Protein AF-A0A1D6HAL1-F1 (afdb_monomer)

Radius of gyration: 20.07 Å; Cα contacts (8 Å, |Δi|>4): 123; chains: 1; bounding box: 36×38×56 Å

Structure (mmCIF, N/CA/C/O backbone):
data_AF-A0A1D6HAL1-F1
#
_entry.id   AF-A0A1D6HAL1-F1
#
loop_
_atom_site.group_PDB
_atom_site.id
_atom_site.type_symbol
_atom_site.label_atom_id
_atom_site.label_alt_id
_atom_site.label_comp_id
_atom_site.label_asym_id
_atom_site.label_entity_id
_atom_site.label_seq_id
_atom_site.pdbx_PDB_ins_code
_atom_site.Cartn_x
_atom_site.Cartn_y
_atom_site.Cartn_z
_atom_site.occupancy
_atom_site.B_iso_or_equiv
_atom_site.auth_seq_id
_atom_site.auth_comp_id
_atom_site.auth_asym_id
_atom_site.auth_atom_id
_atom_site.pdbx_PDB_model_num
ATOM 1 N N . MET A 1 1 ? -7.219 2.637 -7.431 1.00 63.59 1 MET A N 1
ATOM 2 C CA . MET A 1 1 ? -7.342 1.335 -6.724 1.00 63.59 1 MET A CA 1
ATOM 3 C C . MET A 1 1 ? -8.391 1.427 -5.616 1.00 63.59 1 MET A C 1
ATOM 5 O O . MET A 1 1 ? -8.425 2.454 -4.946 1.00 63.59 1 MET A O 1
ATOM 9 N N . SER A 1 2 ? -9.238 0.404 -5.423 1.00 76.25 2 SER A N 1
ATOM 10 C CA . SER A 1 2 ? -10.394 0.430 -4.496 1.00 76.25 2 SER A CA 1
ATOM 11 C C . SER A 1 2 ? -10.046 0.349 -3.003 1.00 76.25 2 SER A C 1
ATOM 13 O O . SER A 1 2 ? -10.907 0.640 -2.183 1.00 76.25 2 SER A O 1
ATOM 15 N N . GLY A 1 3 ? -8.808 -0.012 -2.639 1.00 80.81 3 GLY A N 1
ATOM 16 C CA . GLY A 1 3 ? -8.391 -0.134 -1.234 1.00 80.81 3 GLY A CA 1
ATOM 17 C C . GLY A 1 3 ? -8.957 -1.363 -0.508 1.00 80.81 3 GLY A C 1
ATOM 18 O O . GLY A 1 3 ? -8.940 -1.406 0.715 1.00 80.81 3 GLY A O 1
ATOM 19 N N . ASP A 1 4 ? -9.462 -2.369 -1.229 1.00 91.19 4 ASP A N 1
ATOM 20 C CA . ASP A 1 4 ? -10.003 -3.593 -0.624 1.00 91.19 4 ASP A CA 1
ATOM 21 C C . ASP A 1 4 ? -8.878 -4.540 -0.159 1.00 91.19 4 ASP A C 1
ATOM 23 O O . ASP A 1 4 ? -8.405 -5.427 -0.883 1.00 91.19 4 ASP A O 1
ATOM 27 N N . ILE A 1 5 ? -8.418 -4.322 1.073 1.00 93.62 5 ILE A N 1
ATOM 28 C CA . ILE A 1 5 ? -7.341 -5.114 1.676 1.00 93.62 5 ILE A CA 1
ATOM 29 C C . ILE A 1 5 ? -7.824 -6.503 2.116 1.00 93.62 5 ILE A C 1
ATOM 31 O O . ILE A 1 5 ? -7.046 -7.456 2.089 1.00 93.62 5 ILE A O 1
ATOM 35 N N . ASP A 1 6 ? -9.102 -6.664 2.464 1.00 92.31 6 ASP A N 1
ATOM 36 C CA . ASP A 1 6 ? -9.626 -7.945 2.952 1.00 92.31 6 ASP A CA 1
ATOM 37 C C . ASP A 1 6 ? -9.640 -8.987 1.823 1.00 92.31 6 ASP A C 1
ATOM 39 O O . ASP A 1 6 ? -9.155 -10.114 1.994 1.00 92.31 6 ASP A O 1
ATOM 43 N N . SER A 1 7 ? -10.096 -8.585 0.631 1.00 93.69 7 SER A N 1
ATOM 44 C CA . SER A 1 7 ? -9.987 -9.404 -0.580 1.00 93.69 7 SER A CA 1
ATOM 45 C C . SER A 1 7 ? -8.532 -9.701 -0.943 1.00 93.69 7 SER A C 1
ATOM 47 O O . SER A 1 7 ? -8.224 -10.806 -1.396 1.00 93.69 7 SER A O 1
ATOM 49 N N . THR A 1 8 ? -7.624 -8.7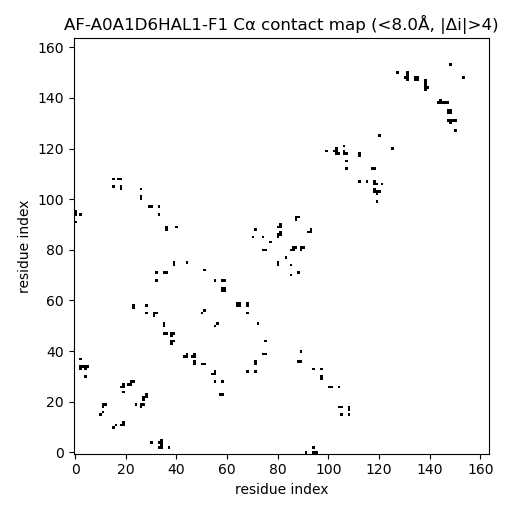48 -0.715 1.00 93.94 8 THR A N 1
ATOM 50 C CA . THR A 1 8 ? -6.187 -8.932 -0.964 1.00 93.94 8 THR A CA 1
ATOM 51 C C . THR A 1 8 ? -5.604 -10.013 -0.051 1.00 93.94 8 THR A C 1
ATOM 53 O O . THR A 1 8 ? -5.000 -10.964 -0.546 1.00 93.94 8 THR A O 1
ATOM 56 N N . PHE A 1 9 ? -5.865 -9.962 1.261 1.00 94.06 9 PHE A N 1
ATOM 57 C CA . PHE A 1 9 ? -5.450 -11.013 2.199 1.00 94.06 9 PHE A CA 1
ATOM 58 C C . PHE A 1 9 ? -6.044 -12.380 1.867 1.00 94.06 9 PHE A C 1
ATOM 60 O O . PHE A 1 9 ? -5.379 -13.399 2.052 1.00 94.06 9 PHE A O 1
ATOM 67 N N . LYS A 1 10 ? -7.303 -12.430 1.417 1.00 95.56 10 LYS A N 1
ATOM 68 C CA . LYS A 1 10 ? -7.937 -13.682 0.990 1.00 95.56 10 LYS A CA 1
ATOM 69 C C . LYS A 1 10 ? -7.193 -14.290 -0.202 1.00 95.56 10 LYS A C 1
ATOM 71 O O . LYS A 1 10 ? -6.779 -15.443 -0.134 1.00 95.56 10 LYS A O 1
ATOM 76 N N . ARG A 1 11 ? -6.947 -13.495 -1.247 1.00 95.69 11 ARG A N 1
ATOM 77 C CA . ARG A 1 11 ? -6.226 -13.943 -2.449 1.00 95.69 11 ARG A CA 1
ATOM 78 C C . ARG A 1 11 ? -4.781 -14.338 -2.148 1.00 95.69 11 ARG A C 1
ATOM 80 O O . ARG A 1 11 ? -4.321 -15.352 -2.654 1.00 95.69 11 ARG A O 1
ATOM 87 N N . LEU A 1 12 ? -4.070 -13.595 -1.300 1.00 96.50 12 LEU A N 1
ATOM 88 C CA . LEU A 1 12 ? -2.705 -13.963 -0.910 1.00 96.50 12 LEU A CA 1
ATOM 89 C C . LEU A 1 12 ? -2.670 -15.295 -0.154 1.00 96.50 12 LEU A C 1
ATOM 91 O O . LEU A 1 12 ? -1.827 -16.127 -0.460 1.00 96.50 12 LEU A O 1
ATOM 95 N N . ARG A 1 13 ? -3.616 -15.552 0.759 1.00 95.12 13 ARG A N 1
ATOM 96 C CA . ARG A 1 13 ? -3.712 -16.854 1.450 1.00 95.12 13 ARG A CA 1
ATOM 97 C C . ARG A 1 13 ? -3.978 -18.011 0.495 1.00 95.12 13 ARG A C 1
ATOM 99 O O . ARG A 1 13 ? -3.427 -19.087 0.684 1.00 95.12 13 ARG A O 1
ATOM 106 N N . GLU A 1 14 ? -4.832 -17.785 -0.495 1.00 96.62 14 GLU A N 1
ATOM 107 C CA . GLU A 1 14 ? -5.234 -18.805 -1.463 1.00 96.62 14 GLU A CA 1
ATOM 108 C C . GLU A 1 14 ? -4.127 -19.122 -2.484 1.00 96.62 14 GLU A C 1
ATOM 110 O O . GLU A 1 14 ? -3.906 -20.289 -2.792 1.00 96.62 14 GLU A O 1
ATOM 115 N N . TRP A 1 15 ? -3.428 -18.107 -3.003 1.00 95.31 15 TRP A N 1
ATOM 116 C CA . TRP A 1 15 ? -2.541 -18.261 -4.168 1.00 95.31 15 TRP A CA 1
ATOM 117 C C . TRP A 1 15 ? -1.051 -18.149 -3.826 1.00 95.31 15 TRP A C 1
ATOM 119 O O . TRP A 1 15 ? -0.227 -18.778 -4.484 1.00 95.31 15 TRP A O 1
ATOM 129 N N . TYR A 1 16 ? -0.696 -17.365 -2.804 1.00 95.44 16 TYR A N 1
ATOM 130 C CA . TYR A 1 16 ? 0.693 -17.064 -2.435 1.00 95.44 16 TYR A CA 1
ATOM 131 C C . TYR A 1 16 ? 0.896 -17.069 -0.908 1.00 95.44 16 TYR A C 1
ATOM 133 O O . TYR A 1 16 ? 1.375 -16.077 -0.346 1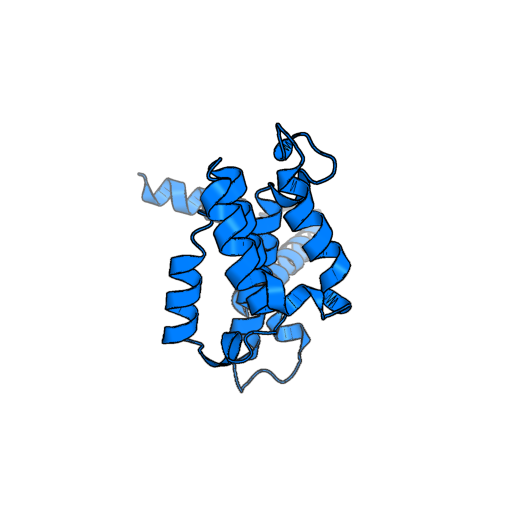.00 95.44 16 TYR A O 1
ATOM 141 N N . PRO A 1 17 ? 0.540 -18.159 -0.197 1.00 95.19 17 PRO A N 1
ATOM 142 C CA . PRO A 1 17 ? 0.577 -18.199 1.267 1.00 95.19 17 PRO A CA 1
ATOM 143 C C . PRO A 1 17 ? 1.964 -17.888 1.849 1.00 95.19 17 PRO A C 1
ATOM 145 O O . PRO A 1 17 ? 2.069 -17.350 2.947 1.00 95.19 17 PRO A O 1
ATOM 148 N N . GLN A 1 18 ? 3.038 -18.165 1.108 1.00 93.62 18 GLN A N 1
ATOM 149 C CA . GLN A 1 18 ? 4.415 -17.846 1.480 1.00 93.62 18 GLN A CA 1
ATOM 150 C C . GLN A 1 18 ? 4.680 -16.343 1.666 1.00 93.62 18 GLN A C 1
ATOM 152 O O . GLN A 1 18 ? 5.529 -15.994 2.479 1.00 93.62 18 GLN A O 1
ATOM 157 N N . VAL A 1 19 ? 3.944 -15.463 0.974 1.00 94.06 19 VAL A N 1
ATOM 158 C CA . VAL A 1 19 ? 4.114 -13.996 1.053 1.00 94.06 19 VAL A CA 1
ATOM 159 C C . VAL A 1 19 ? 3.696 -13.447 2.416 1.00 94.06 19 VAL A C 1
ATOM 161 O O . VAL A 1 19 ? 4.247 -12.459 2.888 1.00 94.06 19 VAL A O 1
ATOM 164 N N . ILE A 1 20 ? 2.731 -14.102 3.057 1.00 94.69 20 ILE A N 1
ATOM 165 C CA . ILE A 1 20 ? 2.125 -13.675 4.325 1.00 94.69 20 ILE A CA 1
ATOM 166 C C . ILE A 1 20 ? 2.322 -14.709 5.437 1.00 94.69 20 ILE A C 1
ATOM 168 O O . ILE A 1 20 ? 1.683 -14.632 6.479 1.00 94.69 20 ILE A O 1
ATOM 172 N N . LYS A 1 21 ? 3.197 -15.697 5.215 1.00 93.00 21 LYS A N 1
ATOM 173 C CA . LYS A 1 21 ? 3.495 -16.749 6.194 1.00 93.00 21 LYS A CA 1
ATOM 174 C C . LYS A 1 21 ? 4.076 -16.164 7.480 1.00 93.00 21 LYS A C 1
ATOM 176 O O . LYS A 1 21 ? 3.781 -16.652 8.566 1.00 93.00 21 LYS A O 1
ATOM 181 N N . ASP A 1 22 ? 4.927 -15.153 7.335 1.00 92.69 22 ASP A N 1
ATOM 182 C CA . ASP A 1 22 ? 5.426 -14.369 8.453 1.00 92.69 22 ASP A CA 1
ATOM 183 C C . ASP A 1 22 ? 4.486 -13.184 8.710 1.00 92.69 22 ASP A C 1
ATOM 185 O O . ASP A 1 22 ? 4.451 -12.199 7.964 1.00 92.69 22 ASP A O 1
ATOM 189 N N . GLU A 1 23 ? 3.722 -13.290 9.794 1.00 90.75 23 GLU A N 1
ATOM 190 C CA . GLU A 1 23 ? 2.781 -12.267 10.254 1.00 90.75 23 GLU A CA 1
ATOM 191 C C . GLU A 1 23 ? 3.478 -10.964 10.683 1.00 90.75 23 GLU A C 1
ATOM 193 O O . GLU A 1 23 ? 2.811 -9.936 10.808 1.00 90.75 23 GLU A O 1
ATOM 198 N N . GLN A 1 24 ? 4.801 -10.985 10.888 1.00 90.50 24 GLN A N 1
ATOM 199 C CA . GLN A 1 24 ? 5.630 -9.818 11.210 1.00 90.50 24 GLN A CA 1
ATOM 200 C C . GLN A 1 24 ? 6.405 -9.274 9.998 1.00 90.50 24 GLN A C 1
ATOM 202 O O . GLN A 1 24 ? 7.159 -8.306 10.129 1.00 90.50 24 GLN A O 1
ATOM 207 N N . SER A 1 25 ? 6.188 -9.840 8.807 1.00 94.12 25 SER A N 1
ATOM 208 C CA . SER A 1 25 ? 6.838 -9.379 7.582 1.00 94.12 25 SER A CA 1
ATOM 209 C C . SER A 1 25 ? 6.445 -7.946 7.207 1.00 94.12 25 SER A C 1
ATOM 211 O O . SER A 1 25 ? 5.368 -7.449 7.550 1.00 94.12 25 SER A O 1
ATOM 213 N N . VAL A 1 26 ? 7.304 -7.298 6.412 1.00 94.69 26 VAL A N 1
ATOM 214 C CA . VAL A 1 26 ? 7.051 -5.960 5.849 1.00 94.69 26 VAL A CA 1
ATOM 215 C C . VAL A 1 26 ? 5.731 -5.927 5.070 1.00 94.69 26 VAL A C 1
ATOM 217 O O . VAL A 1 26 ? 4.978 -4.967 5.186 1.00 94.69 26 VAL A O 1
ATOM 220 N N . ILE A 1 27 ? 5.406 -6.983 4.320 1.00 96.12 27 ILE A N 1
ATOM 221 C CA . ILE A 1 27 ? 4.167 -7.049 3.531 1.00 96.12 27 ILE A CA 1
ATOM 222 C C . ILE A 1 27 ? 2.936 -7.113 4.434 1.00 96.12 27 ILE A C 1
ATOM 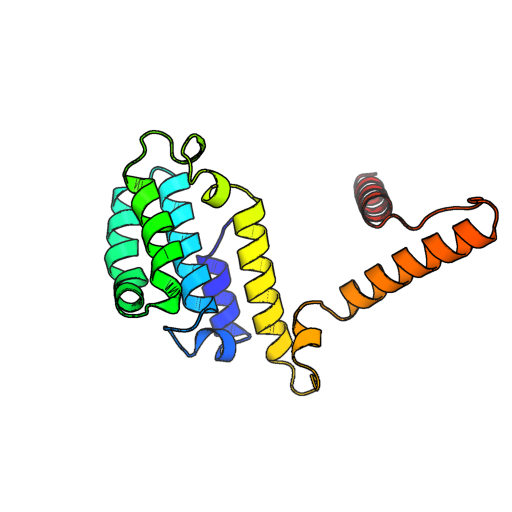224 O O . ILE A 1 27 ? 1.980 -6.366 4.222 1.00 96.12 27 ILE A O 1
ATOM 228 N N . CYS A 1 28 ? 2.972 -7.944 5.479 1.00 95.69 28 CYS A N 1
ATOM 229 C CA . CYS A 1 28 ? 1.905 -8.000 6.475 1.00 95.69 28 CYS A CA 1
ATOM 230 C C . CYS A 1 28 ? 1.729 -6.652 7.184 1.00 95.69 28 CYS A C 1
ATOM 232 O O . CYS A 1 28 ? 0.595 -6.199 7.350 1.00 95.69 28 CYS A O 1
ATOM 234 N N . PHE A 1 29 ? 2.829 -5.984 7.542 1.00 96.56 29 PHE A N 1
ATOM 235 C CA . PHE A 1 29 ? 2.789 -4.641 8.112 1.00 96.56 29 PHE A CA 1
ATOM 236 C C . PHE A 1 29 ? 2.123 -3.635 7.164 1.00 96.56 29 PHE A C 1
ATOM 238 O O . PHE A 1 29 ? 1.162 -2.978 7.559 1.00 96.56 29 PHE A O 1
ATOM 245 N N . LEU A 1 30 ? 2.580 -3.542 5.912 1.00 96.12 30 LEU A N 1
ATOM 246 C CA . LEU A 1 30 ? 2.051 -2.592 4.928 1.00 96.12 30 LEU A CA 1
ATOM 247 C C . LEU A 1 30 ? 0.558 -2.806 4.663 1.00 96.12 30 LEU A C 1
ATOM 249 O O . LEU A 1 30 ? -0.207 -1.844 4.671 1.00 96.12 30 LEU A O 1
ATOM 253 N N . LEU A 1 31 ? 0.120 -4.057 4.497 1.00 96.75 31 LEU A N 1
ATOM 254 C CA . LEU A 1 31 ? -1.294 -4.380 4.295 1.00 96.75 31 LEU A CA 1
ATOM 255 C C . LEU A 1 31 ? -2.146 -4.000 5.514 1.00 96.75 31 LEU A C 1
ATOM 257 O O . LEU A 1 31 ? -3.197 -3.375 5.363 1.00 96.75 31 LEU A O 1
ATOM 261 N N . ARG A 1 32 ? -1.703 -4.336 6.731 1.00 96.88 32 ARG A N 1
ATOM 262 C CA . ARG A 1 32 ? -2.443 -4.010 7.963 1.00 96.88 32 ARG A CA 1
ATOM 263 C C . ARG A 1 32 ? -2.498 -2.502 8.203 1.00 96.88 32 ARG A C 1
ATOM 265 O O . ARG A 1 32 ? -3.563 -1.980 8.526 1.00 96.88 32 ARG A O 1
ATOM 272 N N . SER A 1 33 ? -1.394 -1.793 7.988 1.00 96.50 33 SER A N 1
ATOM 273 C CA . SER A 1 33 ? -1.347 -0.331 8.072 1.00 96.50 33 SER A CA 1
ATOM 274 C C . SER A 1 33 ? -2.267 0.308 7.035 1.00 96.50 33 SER A C 1
ATOM 276 O O . SER A 1 33 ? -3.068 1.172 7.383 1.00 96.50 33 SER A O 1
ATOM 278 N N . GLN A 1 34 ? -2.265 -0.187 5.792 1.00 97.06 34 GLN A N 1
ATOM 279 C CA . GLN A 1 34 ? -3.190 0.296 4.770 1.00 97.06 34 GLN A CA 1
ATOM 280 C C . GLN A 1 34 ? -4.644 0.065 5.180 1.00 97.06 34 GLN A C 1
ATOM 282 O O . GLN A 1 34 ? -5.452 0.981 5.084 1.00 97.06 34 GLN A O 1
ATOM 287 N N . ARG A 1 35 ? -4.991 -1.121 5.698 1.00 97.12 35 ARG A N 1
ATOM 288 C CA . ARG A 1 35 ? -6.362 -1.418 6.141 1.00 97.12 35 ARG A CA 1
ATOM 289 C C . ARG A 1 35 ? -6.812 -0.504 7.277 1.00 97.12 35 ARG A C 1
ATOM 291 O O . ARG A 1 35 ? -7.960 -0.066 7.287 1.00 97.12 35 ARG A O 1
ATOM 298 N N . PHE A 1 36 ? -5.912 -0.199 8.205 1.00 97.19 36 PHE A N 1
ATOM 299 C CA . PHE A 1 36 ? -6.152 0.775 9.263 1.00 97.19 36 PHE A CA 1
ATOM 300 C C . PHE A 1 36 ? -6.430 2.178 8.695 1.00 97.19 36 PHE A C 1
ATOM 302 O O . PHE A 1 36 ? -7.434 2.788 9.059 1.00 97.19 36 PHE A O 1
ATOM 309 N N . ILE A 1 37 ? -5.620 2.643 7.739 1.00 96.50 37 ILE A N 1
ATOM 310 C CA . ILE A 1 37 ? -5.829 3.920 7.035 1.00 96.50 37 ILE A CA 1
ATOM 311 C C . ILE A 1 37 ? -7.170 3.926 6.282 1.00 96.50 37 ILE A C 1
ATOM 313 O O . ILE A 1 37 ? -7.872 4.934 6.294 1.00 96.50 37 ILE A O 1
ATOM 317 N N . GLU A 1 38 ? -7.579 2.808 5.671 1.00 96.56 38 GLU A N 1
ATOM 318 C CA . GLU A 1 38 ? -8.894 2.701 5.021 1.00 96.56 38 GLU A CA 1
ATOM 319 C C . GLU A 1 38 ? -10.059 2.885 6.005 1.00 96.56 38 GLU A C 1
ATOM 321 O O . GLU A 1 38 ? -11.055 3.508 5.644 1.00 96.56 38 GLU A O 1
ATOM 326 N N . TYR A 1 39 ? -9.944 2.403 7.249 1.00 97.00 39 TYR A N 1
ATOM 327 C CA . TYR A 1 39 ? -10.969 2.658 8.269 1.00 97.00 39 TYR A CA 1
ATOM 328 C C . TYR A 1 39 ? -11.031 4.131 8.678 1.00 97.00 39 TYR A C 1
ATOM 330 O O . TYR A 1 39 ? -12.127 4.662 8.845 1.00 97.00 39 TYR A O 1
ATOM 338 N N . ILE A 1 40 ? -9.880 4.800 8.797 1.00 96.06 40 ILE A N 1
ATOM 339 C CA . ILE A 1 40 ? -9.830 6.244 9.075 1.00 96.06 40 ILE A CA 1
ATOM 340 C C . ILE A 1 40 ? -10.445 7.026 7.910 1.00 96.06 40 ILE A C 1
ATOM 342 O O . ILE A 1 40 ? -11.276 7.900 8.130 1.00 96.06 40 ILE A O 1
ATOM 346 N N . ARG A 1 41 ? -10.111 6.666 6.665 1.00 94.06 41 ARG A N 1
ATOM 347 C CA . ARG A 1 41 ? -10.671 7.293 5.458 1.00 94.06 41 ARG A CA 1
ATOM 348 C C . ARG A 1 41 ? -12.191 7.138 5.359 1.00 94.06 41 ARG A C 1
ATOM 350 O O . ARG A 1 41 ? -12.845 8.008 4.800 1.00 94.06 41 ARG A O 1
ATOM 357 N N . ALA A 1 42 ? -12.741 6.047 5.886 1.00 94.56 42 ALA A N 1
ATOM 358 C CA . ALA A 1 42 ? -14.180 5.808 5.958 1.00 94.56 42 ALA A CA 1
ATOM 359 C C . ALA A 1 42 ? -14.854 6.441 7.194 1.00 94.56 42 ALA A C 1
ATOM 361 O O . ALA A 1 42 ? -16.021 6.153 7.445 1.00 94.56 42 ALA A O 1
ATOM 362 N N . GLU A 1 43 ? -14.124 7.235 7.989 1.00 94.88 43 GLU A N 1
ATOM 363 C CA . GLU A 1 43 ? -14.581 7.846 9.251 1.00 94.88 43 GLU A CA 1
ATOM 364 C C . GLU A 1 43 ? -15.049 6.818 10.305 1.00 94.88 43 GLU A C 1
ATOM 366 O O . GLU A 1 43 ? -15.740 7.132 11.273 1.00 94.88 43 GLU A O 1
ATOM 371 N N . GLN A 1 44 ? -14.617 5.560 10.175 1.00 96.25 44 GLN A N 1
ATOM 372 C CA . GLN A 1 44 ? -14.961 4.462 11.081 1.00 96.25 44 GLN A CA 1
ATOM 373 C C . GLN A 1 44 ? -13.950 4.365 12.231 1.00 96.25 44 GLN A C 1
ATOM 375 O O . GLN A 1 44 ? -13.269 3.350 12.398 1.00 96.25 44 GLN A O 1
ATOM 380 N N . LEU A 1 45 ? -13.832 5.427 13.034 1.00 94.69 45 LEU A N 1
ATOM 381 C CA . LEU A 1 45 ? -12.778 5.565 14.051 1.00 94.69 45 LEU A CA 1
ATOM 382 C C . LEU A 1 45 ? -12.785 4.444 15.099 1.00 94.69 45 LEU A C 1
ATOM 384 O O . LEU A 1 45 ? -11.729 3.911 15.438 1.00 94.69 45 LEU A O 1
ATOM 388 N N . GLU A 1 46 ? -13.956 4.027 15.584 1.00 96.19 46 GLU A N 1
ATOM 389 C CA . GLU A 1 46 ? -14.058 2.929 16.557 1.00 96.19 46 GLU A CA 1
ATOM 390 C C . GLU A 1 46 ? -13.515 1.610 15.989 1.00 96.19 46 GLU A C 1
ATOM 392 O O . GLU A 1 46 ? -12.768 0.882 16.655 1.00 96.19 46 GLU A O 1
ATOM 397 N N . VAL A 1 47 ? -13.849 1.325 14.727 1.00 97.50 47 VAL A N 1
ATOM 398 C CA . VAL A 1 47 ? -13.374 0.137 14.014 1.00 97.50 47 VAL A CA 1
ATOM 399 C C . VAL A 1 47 ? -11.872 0.240 13.768 1.00 97.50 47 VAL A C 1
ATOM 401 O O . VAL A 1 47 ? -11.159 -0.732 14.021 1.00 97.50 47 VAL A O 1
ATOM 404 N N . ALA A 1 48 ? -11.378 1.416 13.368 1.00 97.06 48 ALA A N 1
ATOM 405 C CA . ALA A 1 48 ? -9.955 1.681 13.186 1.00 97.06 48 ALA A CA 1
ATOM 406 C C . ALA A 1 48 ? -9.174 1.411 14.478 1.00 97.06 48 ALA A C 1
ATOM 408 O O . ALA A 1 48 ? -8.225 0.631 14.471 1.00 97.06 48 ALA A O 1
ATOM 409 N N . VAL A 1 49 ? -9.599 1.979 15.612 1.00 97.00 49 VAL A N 1
ATOM 410 C CA . VAL A 1 49 ? -8.926 1.804 16.910 1.00 97.00 49 VAL A CA 1
ATOM 411 C C . VAL A 1 49 ? -8.926 0.338 17.340 1.00 97.00 49 VAL A C 1
ATOM 413 O O . VAL A 1 49 ? -7.882 -0.187 17.742 1.00 97.00 49 VAL A O 1
ATOM 416 N N . LYS A 1 50 ? -10.068 -0.353 17.230 1.00 97.81 50 LYS A N 1
ATOM 417 C CA . LYS A 1 50 ? -10.160 -1.787 17.541 1.00 97.81 50 LYS A CA 1
ATOM 418 C C . LYS A 1 50 ? -9.228 -2.605 16.645 1.00 97.81 50 LYS A C 1
ATOM 420 O O . LYS A 1 50 ? -8.503 -3.469 17.141 1.00 97.81 50 LYS A O 1
ATOM 425 N N . TYR A 1 51 ? -9.218 -2.313 15.347 1.00 97.00 51 TYR A N 1
ATOM 426 C CA . TYR A 1 51 ? -8.364 -2.982 14.374 1.00 97.00 51 TYR A CA 1
ATOM 427 C C . TYR A 1 51 ? -6.879 -2.738 14.657 1.00 97.00 51 TYR A C 1
ATOM 429 O O . TYR A 1 51 ? -6.113 -3.699 14.700 1.00 97.00 51 TYR A O 1
ATOM 437 N N . GLY A 1 52 ? -6.475 -1.488 14.901 1.00 96.00 52 GLY A N 1
ATOM 438 C CA . GLY A 1 52 ? -5.093 -1.106 15.186 1.00 96.00 52 GLY A CA 1
ATOM 439 C C . GLY A 1 52 ? -4.552 -1.803 16.433 1.00 96.00 52 GLY A C 1
ATOM 440 O O . GLY A 1 52 ? -3.472 -2.388 16.393 1.00 96.00 52 GLY A O 1
ATOM 441 N N . ARG A 1 53 ? -5.340 -1.862 17.514 1.00 95.44 53 ARG A N 1
ATOM 442 C CA . ARG A 1 53 ? -4.960 -2.603 18.731 1.00 95.44 53 ARG A CA 1
ATOM 443 C C . ARG A 1 53 ? -4.773 -4.100 18.483 1.00 95.44 53 ARG A C 1
ATOM 445 O O . ARG A 1 53 ? -3.880 -4.693 19.069 1.00 95.44 53 ARG A O 1
ATOM 452 N N . ALA A 1 54 ? -5.595 -4.713 17.635 1.00 95.56 54 ALA A N 1
ATOM 453 C CA . ALA A 1 54 ? -5.507 -6.147 17.365 1.00 95.56 54 ALA A CA 1
ATOM 454 C C . ALA A 1 54 ? -4.402 -6.508 16.356 1.00 95.56 54 ALA A C 1
ATOM 456 O O . ALA A 1 54 ? -3.753 -7.539 16.502 1.00 95.56 54 ALA A O 1
ATOM 457 N N . ASN A 1 55 ? -4.186 -5.675 15.334 1.00 95.06 55 ASN A N 1
ATOM 458 C CA . ASN A 1 55 ? -3.381 -6.039 14.163 1.00 95.06 55 ASN A CA 1
ATOM 459 C C . ASN A 1 55 ? -2.052 -5.288 14.063 1.00 95.06 55 ASN A C 1
ATOM 461 O O . ASN A 1 55 ? -1.137 -5.797 13.419 1.00 95.06 55 ASN A O 1
ATOM 465 N N . LEU A 1 56 ? -1.929 -4.109 14.682 1.00 94.81 56 LEU A N 1
ATOM 466 C CA . LEU A 1 56 ? -0.706 -3.301 14.650 1.00 94.81 56 LEU A CA 1
ATOM 467 C C . LEU A 1 56 ? 0.122 -3.409 15.939 1.00 94.81 56 LEU A C 1
ATOM 469 O O . LEU A 1 56 ? 1.313 -3.108 15.919 1.00 94.81 56 LEU A O 1
ATOM 473 N N . ALA A 1 57 ? -0.472 -3.887 17.041 1.00 91.00 57 ALA A N 1
ATOM 474 C CA . ALA A 1 57 ? 0.185 -4.000 18.347 1.00 91.00 57 ALA A CA 1
ATOM 475 C C . ALA A 1 57 ? 1.527 -4.752 18.304 1.00 91.00 57 ALA A C 1
ATOM 477 O O . ALA A 1 57 ? 2.497 -4.312 18.918 1.00 91.00 57 ALA A O 1
ATOM 478 N N . SER A 1 58 ? 1.613 -5.847 17.545 1.00 89.75 58 SER A N 1
ATOM 479 C CA . SER A 1 58 ? 2.844 -6.641 17.432 1.00 89.75 58 SER A CA 1
ATOM 480 C C . SER A 1 58 ? 4.017 -5.850 16.836 1.00 89.75 58 SER A C 1
ATOM 482 O O . SER A 1 58 ? 5.163 -6.062 17.231 1.00 89.75 58 SER A O 1
ATOM 484 N N . PHE A 1 59 ? 3.740 -4.890 15.946 1.00 93.06 59 PHE A N 1
ATOM 485 C CA . PHE A 1 59 ? 4.761 -4.123 15.229 1.00 93.06 59 PHE A CA 1
ATOM 486 C C . PHE A 1 59 ? 5.368 -2.982 16.054 1.00 93.06 59 PHE A C 1
ATOM 488 O O . PHE A 1 59 ? 6.448 -2.509 15.714 1.00 93.06 59 PHE A O 1
ATOM 495 N N . PHE A 1 60 ? 4.759 -2.584 17.180 1.00 86.69 60 PHE A N 1
ATOM 496 C CA . PHE A 1 60 ? 5.337 -1.567 18.077 1.00 86.69 60 PHE A CA 1
ATOM 497 C C . PHE A 1 60 ? 6.674 -1.994 18.689 1.00 86.69 60 PHE A C 1
ATOM 499 O O . PHE A 1 60 ? 7.461 -1.151 19.110 1.00 86.69 60 PHE A O 1
ATOM 506 N N . TH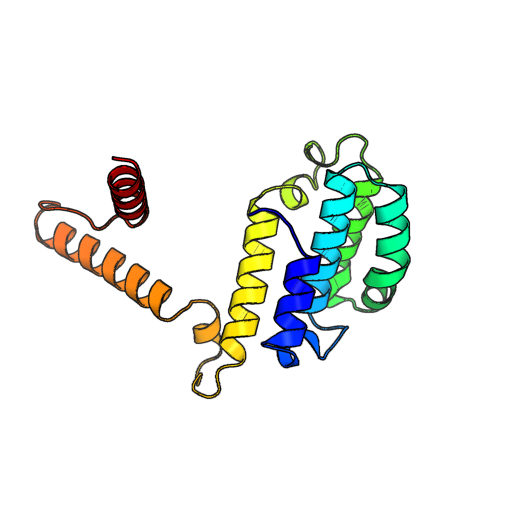R A 1 61 ? 6.946 -3.298 18.736 1.00 86.81 61 THR A N 1
ATOM 507 C CA . THR A 1 61 ? 8.213 -3.827 19.255 1.00 86.81 61 THR A CA 1
ATOM 508 C C . THR A 1 61 ? 9.331 -3.826 18.208 1.00 86.81 61 THR A C 1
ATOM 510 O O . THR A 1 61 ? 10.478 -4.130 18.530 1.00 86.81 61 THR A O 1
ATOM 513 N N . HIS A 1 62 ? 9.024 -3.504 16.949 1.00 89.19 62 HIS A N 1
ATOM 514 C CA . HIS A 1 62 ? 9.949 -3.608 15.825 1.00 89.19 62 HIS A CA 1
ATOM 515 C C . HIS A 1 62 ? 10.385 -2.217 15.365 1.00 89.19 62 HIS A C 1
ATOM 517 O O . HIS A 1 62 ? 9.656 -1.522 14.658 1.00 89.19 62 HIS A O 1
ATOM 523 N N . LYS A 1 63 ? 11.620 -1.827 15.712 1.00 89.25 63 LYS A N 1
ATOM 524 C CA . LYS A 1 63 ? 12.184 -0.506 15.367 1.00 89.25 63 LYS A CA 1
ATOM 525 C C . LYS A 1 63 ? 12.108 -0.171 13.874 1.00 89.25 63 LYS A C 1
ATOM 527 O O . LYS A 1 63 ? 11.942 0.991 13.525 1.00 89.25 63 LYS A O 1
ATOM 532 N N . ALA A 1 64 ? 12.183 -1.180 13.003 1.00 90.06 64 ALA A N 1
ATOM 533 C CA . ALA A 1 64 ? 12.089 -1.008 11.553 1.00 90.06 64 ALA A CA 1
ATOM 534 C C . ALA A 1 64 ? 10.768 -0.358 11.096 1.00 90.06 64 ALA A C 1
ATOM 536 O O . ALA A 1 64 ? 10.740 0.295 10.058 1.00 90.06 64 ALA A O 1
ATOM 537 N N . PHE A 1 65 ? 9.690 -0.511 11.870 1.00 92.62 65 PHE A N 1
ATOM 538 C CA . PHE A 1 65 ? 8.360 -0.004 11.529 1.00 92.62 65 PHE A CA 1
ATOM 539 C C . PHE A 1 65 ? 7.935 1.203 12.364 1.00 92.62 65 PHE A C 1
ATOM 541 O O . PHE A 1 65 ? 6.868 1.759 12.122 1.00 92.62 65 PHE A O 1
ATOM 548 N N . GLU A 1 66 ? 8.754 1.626 13.332 1.00 91.06 66 GLU A N 1
ATOM 549 C CA . GLU A 1 66 ? 8.375 2.615 14.343 1.00 91.06 66 GLU A CA 1
ATOM 550 C C . GLU A 1 66 ? 7.894 3.937 13.728 1.00 91.06 66 GLU A C 1
ATOM 552 O O . GLU A 1 66 ? 6.862 4.455 14.150 1.00 91.06 66 GLU A O 1
ATOM 557 N N . GLY A 1 67 ? 8.602 4.454 12.718 1.00 92.12 67 GLY A N 1
ATOM 558 C CA . GLY A 1 67 ? 8.234 5.702 12.041 1.00 92.12 67 GLY A CA 1
ATOM 559 C C . GLY A 1 67 ? 6.872 5.606 11.354 1.00 92.12 67 GLY A C 1
ATOM 560 O O . GLY A 1 67 ? 5.940 6.313 11.725 1.00 92.12 67 GLY A O 1
ATOM 561 N N . LEU A 1 68 ? 6.722 4.665 10.414 1.00 91.38 68 LEU A N 1
ATOM 562 C CA . LEU A 1 68 ? 5.480 4.519 9.648 1.00 91.38 68 LEU A CA 1
ATOM 563 C C . LEU A 1 68 ? 4.286 4.140 10.536 1.00 91.38 68 LEU A C 1
ATOM 565 O O . LEU A 1 68 ? 3.158 4.557 10.276 1.00 91.38 68 LEU A O 1
ATOM 569 N N . LEU A 1 69 ? 4.518 3.363 11.596 1.00 94.31 69 LEU A N 1
ATOM 570 C CA . LEU A 1 69 ? 3.483 2.995 12.556 1.00 94.31 69 LEU A CA 1
ATOM 571 C C . LEU A 1 69 ? 3.015 4.204 13.375 1.00 94.31 69 LEU A C 1
ATOM 573 O O . LEU A 1 69 ? 1.809 4.378 13.554 1.00 94.31 69 LEU A O 1
ATOM 577 N N . LYS A 1 70 ? 3.944 5.048 13.846 1.00 94.31 70 LYS A N 1
ATOM 578 C CA . LYS A 1 70 ? 3.613 6.297 14.547 1.00 94.31 70 LYS A CA 1
ATOM 579 C C . LYS A 1 70 ? 2.816 7.234 13.652 1.00 94.31 70 LYS A C 1
ATOM 581 O O . LYS A 1 70 ? 1.765 7.695 14.085 1.00 94.31 70 LYS A O 1
ATOM 586 N N . ASP A 1 71 ? 3.263 7.439 12.417 1.00 95.19 71 ASP A N 1
ATOM 587 C CA . ASP A 1 71 ? 2.564 8.292 11.456 1.00 95.19 71 ASP A CA 1
ATOM 588 C C . ASP A 1 71 ? 1.160 7.751 11.162 1.00 95.19 71 ASP A C 1
ATOM 590 O O . ASP A 1 71 ? 0.175 8.481 11.256 1.00 95.19 71 ASP A O 1
ATOM 594 N N . SER A 1 72 ? 1.036 6.443 10.913 1.00 94.56 72 SER A N 1
ATOM 595 C CA . SER A 1 72 ? -0.266 5.811 10.674 1.00 94.56 72 SER A CA 1
ATOM 596 C C . SER A 1 72 ? -1.222 6.060 11.840 1.00 94.56 72 SER A C 1
ATOM 598 O O . SER A 1 72 ? -2.338 6.524 11.631 1.00 94.56 72 SER A O 1
ATOM 600 N N . VAL A 1 73 ? -0.793 5.802 13.080 1.00 94.94 73 VAL A N 1
ATOM 601 C CA . VAL A 1 73 ? -1.639 5.969 14.275 1.00 94.94 73 VAL A CA 1
ATOM 602 C C . VAL A 1 73 ? -1.943 7.442 14.565 1.00 94.94 73 VAL A C 1
ATOM 604 O O . VAL A 1 73 ? -3.050 7.751 15.007 1.00 94.94 73 VAL A O 1
ATOM 607 N N . ALA A 1 74 ? -1.009 8.354 14.285 1.00 96.31 74 ALA A N 1
ATOM 608 C CA . ALA A 1 74 ? -1.186 9.791 14.484 1.00 96.31 74 ALA A CA 1
ATOM 609 C C . ALA A 1 74 ? -2.302 10.389 13.614 1.00 96.31 74 ALA A C 1
ATOM 611 O O . ALA A 1 74 ? -2.885 11.396 14.008 1.00 96.31 74 ALA A O 1
ATOM 612 N N . LEU A 1 75 ? -2.676 9.747 12.497 1.00 96.94 75 LEU A N 1
ATOM 613 C CA . LEU A 1 75 ? -3.833 10.151 11.685 1.00 96.94 75 LEU A CA 1
ATOM 614 C C . LEU A 1 75 ? -5.131 10.253 12.505 1.00 96.94 75 LEU A C 1
ATOM 616 O O . LEU A 1 75 ? -5.968 11.093 12.196 1.00 96.94 75 LEU A O 1
ATOM 620 N N . LEU A 1 76 ? -5.283 9.461 13.576 1.00 95.94 76 LEU A N 1
ATOM 621 C CA . LEU A 1 76 ? -6.443 9.528 14.477 1.00 95.94 76 LEU A CA 1
ATOM 622 C C . LEU A 1 76 ? -6.555 10.852 15.249 1.00 95.94 76 LEU A C 1
ATOM 624 O O . LEU A 1 76 ? -7.626 11.163 15.760 1.00 95.94 76 LEU A O 1
ATOM 628 N N . ALA A 1 77 ? -5.458 11.600 15.389 1.00 95.62 77 ALA A N 1
ATOM 629 C CA . ALA A 1 77 ? -5.435 12.855 16.135 1.00 95.62 77 ALA A CA 1
ATOM 630 C C . ALA A 1 77 ? -5.906 14.059 15.302 1.00 95.62 77 ALA A C 1
ATOM 632 O O . ALA A 1 77 ? -6.109 15.138 15.857 1.00 95.62 77 ALA A O 1
ATOM 633 N N . TYR A 1 78 ? -6.065 13.893 13.987 1.00 95.94 78 TYR A N 1
ATOM 634 C CA . TYR A 1 78 ? -6.479 14.963 13.088 1.00 95.94 78 TYR A CA 1
ATOM 635 C C . TYR A 1 78 ? -7.974 14.882 12.799 1.00 95.94 78 TYR A C 1
ATOM 637 O O . TYR A 1 78 ? -8.479 13.839 12.397 1.00 95.94 78 TYR A O 1
ATOM 645 N N . GLU A 1 79 ? -8.662 16.018 12.919 1.00 93.00 79 GLU A N 1
ATOM 646 C CA . GLU A 1 79 ? -10.062 16.156 12.495 1.00 93.00 79 GLU A CA 1
ATOM 647 C C . GLU A 1 79 ? -10.216 15.887 10.991 1.00 93.00 79 GLU A C 1
ATOM 649 O O . GLU A 1 79 ? -11.150 15.219 10.560 1.00 93.00 79 GLU A O 1
ATOM 654 N N . LYS A 1 80 ? -9.244 16.354 10.197 1.00 94.62 80 LYS A N 1
ATOM 655 C CA . LYS A 1 80 ? -9.157 16.108 8.757 1.00 94.62 80 LYS A CA 1
ATOM 656 C C . LYS A 1 80 ? -7.795 15.516 8.390 1.00 94.62 80 LYS A C 1
ATOM 658 O O . LYS A 1 80 ? -6.861 16.263 8.086 1.00 94.62 80 LYS A O 1
ATOM 663 N N . PRO A 1 81 ? -7.649 14.180 8.388 1.00 95.69 81 PRO A N 1
ATOM 664 C CA . PRO A 1 81 ? -6.362 13.528 8.141 1.00 95.69 81 PRO A CA 1
ATOM 665 C C . PRO A 1 81 ? -5.739 13.864 6.776 1.00 95.69 81 PRO A C 1
ATOM 667 O O . PRO A 1 81 ? -4.518 13.931 6.660 1.00 95.69 81 PRO A O 1
ATOM 670 N N . THR A 1 82 ? -6.552 14.131 5.752 1.00 95.19 82 THR A N 1
ATOM 671 C CA . THR A 1 82 ? -6.105 14.520 4.401 1.00 95.19 82 THR A CA 1
ATOM 672 C C . THR A 1 82 ? -5.459 15.905 4.335 1.00 95.19 82 THR A C 1
ATOM 674 O O . THR A 1 82 ? -4.600 16.123 3.488 1.00 95.19 82 THR A O 1
ATOM 677 N N . GLU A 1 83 ? -5.844 16.829 5.219 1.00 96.00 83 GLU A N 1
ATOM 678 C CA . GLU A 1 83 ? -5.294 18.193 5.300 1.00 96.00 83 GLU A CA 1
ATOM 679 C C . GLU A 1 83 ? -4.096 18.277 6.272 1.00 96.00 83 GLU A C 1
ATOM 681 O O . GLU A 1 83 ? -3.503 19.339 6.457 1.00 96.00 83 GLU A O 1
ATOM 686 N N . SER A 1 84 ? -3.730 17.161 6.911 1.00 95.56 84 SER A N 1
ATOM 687 C CA . SER A 1 84 ? -2.630 17.097 7.876 1.00 95.56 84 SER A CA 1
ATOM 688 C C . SER A 1 84 ? -1.254 17.001 7.202 1.00 95.56 84 SER A C 1
ATOM 690 O O . SER A 1 84 ? -1.136 16.686 6.017 1.00 95.56 84 SER A O 1
ATOM 692 N N . CYS A 1 85 ? -0.179 17.161 7.981 1.00 94.38 85 CYS A N 1
ATOM 693 C CA . CYS A 1 85 ? 1.184 16.871 7.513 1.00 94.38 85 CYS A CA 1
ATOM 694 C C . CYS A 1 85 ? 1.396 1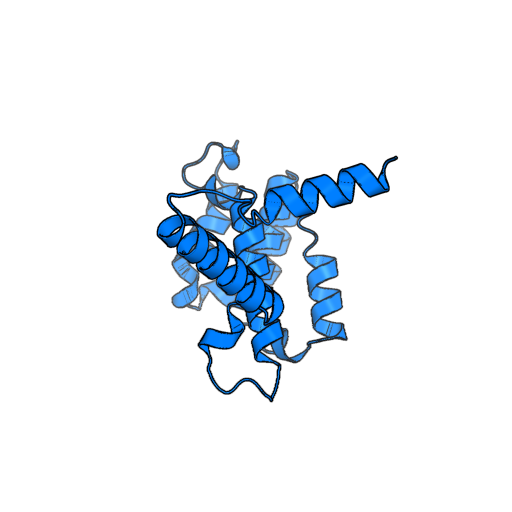5.396 7.117 1.00 94.38 85 CYS A C 1
ATOM 696 O O . CYS A 1 85 ? 2.374 15.077 6.445 1.00 94.38 85 CYS A O 1
ATOM 698 N N . LEU A 1 86 ? 0.470 14.511 7.496 1.00 95.94 86 LEU A N 1
ATOM 699 C CA . LEU A 1 86 ? 0.448 13.093 7.148 1.00 95.94 86 LEU A CA 1
ATOM 700 C C . LEU A 1 86 ? -0.557 12.782 6.029 1.00 95.94 86 LEU A C 1
ATOM 702 O O . LEU A 1 86 ? -0.821 11.616 5.739 1.00 95.94 86 LEU A O 1
ATOM 706 N N . GLY A 1 87 ? -1.099 13.809 5.363 1.00 95.12 87 GLY A N 1
ATOM 707 C CA . GLY A 1 87 ? -2.064 13.661 4.271 1.00 95.12 87 GLY A CA 1
ATOM 708 C C . GLY A 1 87 ? -1.558 12.792 3.116 1.00 95.12 87 GLY A C 1
ATOM 709 O O . GLY A 1 87 ? -2.360 12.147 2.445 1.00 95.12 87 GLY A O 1
ATOM 710 N N . TYR A 1 88 ? -0.237 12.673 2.940 1.00 93.56 88 TYR A N 1
ATOM 711 C CA . TYR A 1 88 ? 0.375 11.780 1.953 1.00 93.56 88 TYR A CA 1
ATOM 712 C C . TYR A 1 88 ? 0.004 10.297 2.164 1.00 93.56 88 TYR A C 1
ATOM 714 O O . TYR A 1 88 ? -0.152 9.566 1.190 1.00 93.56 88 TYR A O 1
ATOM 722 N N . LEU A 1 89 ? -0.229 9.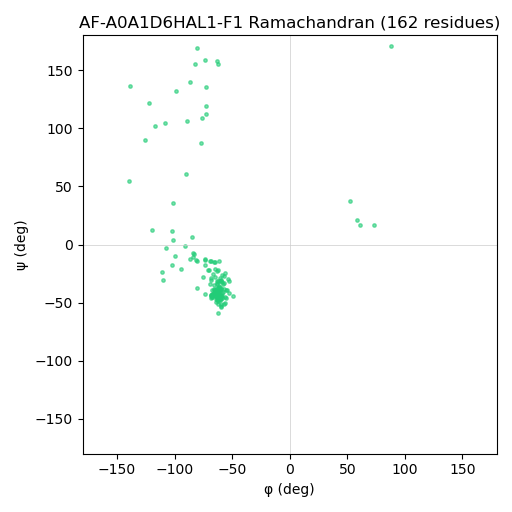851 3.408 1.00 95.19 89 LEU A N 1
ATOM 723 C CA . LEU A 1 89 ? -0.706 8.490 3.704 1.00 95.19 89 LEU A CA 1
ATOM 724 C C . LEU A 1 89 ? -2.163 8.270 3.267 1.00 95.19 89 LEU A C 1
ATOM 726 O O . LEU A 1 89 ? -2.604 7.136 3.063 1.00 95.19 89 LEU A O 1
ATOM 730 N N . MET A 1 90 ? -2.927 9.354 3.126 1.00 93.56 90 MET A N 1
ATOM 731 C CA . MET A 1 90 ? -4.323 9.321 2.698 1.00 93.56 90 MET A CA 1
ATOM 732 C C . MET A 1 90 ? -4.466 9.342 1.169 1.00 93.56 90 MET A C 1
ATOM 734 O O . MET A 1 90 ? -5.557 9.042 0.672 1.00 93.56 90 MET A O 1
ATOM 738 N N . ASP A 1 91 ? -3.392 9.635 0.437 1.00 93.00 91 ASP A N 1
ATOM 739 C CA . ASP A 1 91 ? -3.377 9.762 -1.018 1.00 93.00 91 ASP A CA 1
ATOM 740 C C . ASP A 1 91 ? -3.485 8.407 -1.748 1.00 93.00 91 ASP A C 1
ATOM 742 O O . ASP A 1 91 ? -3.192 7.336 -1.207 1.00 93.00 91 ASP A O 1
ATOM 746 N N . SER A 1 92 ? -3.907 8.440 -3.014 1.00 91.19 92 SER A N 1
ATOM 747 C CA . SER A 1 92 ? -3.902 7.268 -3.898 1.00 91.19 92 SER A CA 1
ATOM 748 C C . SER A 1 92 ? -2.517 6.643 -4.080 1.00 91.19 92 SER A C 1
ATOM 750 O O . SER A 1 92 ? -2.425 5.419 -4.163 1.00 91.19 92 SER A O 1
ATOM 752 N N . SER A 1 93 ? -1.459 7.454 -4.090 1.00 91.81 93 SER A N 1
ATOM 753 C CA . SER A 1 93 ? -0.062 7.019 -4.210 1.00 91.81 93 SER A CA 1
ATOM 754 C C . SER A 1 93 ? 0.357 6.067 -3.092 1.00 91.81 93 SER A C 1
ATOM 756 O O . SER A 1 93 ? 1.104 5.124 -3.338 1.00 91.81 93 SER A O 1
ATOM 758 N N . GLN A 1 94 ? -0.195 6.217 -1.883 1.00 93.81 94 GLN A N 1
ATOM 759 C CA . GLN A 1 94 ? 0.049 5.269 -0.798 1.00 93.81 94 GLN A CA 1
ATOM 760 C C . GLN A 1 94 ? -0.525 3.879 -1.121 1.00 93.81 94 GLN A C 1
ATOM 762 O O . GLN A 1 94 ? 0.111 2.861 -0.844 1.00 93.81 94 GLN A O 1
ATOM 767 N N . ARG A 1 95 ? -1.710 3.807 -1.750 1.00 94.31 95 ARG A N 1
ATOM 768 C CA . ARG A 1 95 ? -2.286 2.525 -2.199 1.00 94.31 95 ARG A CA 1
ATOM 769 C C . ARG A 1 95 ? -1.441 1.891 -3.303 1.00 94.31 95 ARG A C 1
ATOM 771 O O . ARG A 1 95 ? -1.297 0.673 -3.305 1.00 94.31 95 ARG A O 1
ATOM 778 N N . GLU A 1 96 ? -0.913 2.701 -4.217 1.00 93.19 96 GLU A N 1
ATOM 779 C CA . GLU A 1 96 ? -0.018 2.246 -5.288 1.00 93.19 96 GLU A CA 1
ATOM 780 C C . GLU A 1 96 ? 1.284 1.688 -4.715 1.00 93.19 96 GLU A C 1
ATOM 782 O O . GLU A 1 96 ? 1.641 0.558 -5.023 1.00 93.19 96 GLU A O 1
ATOM 787 N N . PHE A 1 97 ? 1.908 2.392 -3.769 1.00 93.69 97 PHE A N 1
ATOM 788 C CA . PHE A 1 97 ? 3.098 1.913 -3.068 1.00 93.69 97 PHE A CA 1
ATOM 789 C C . PHE A 1 97 ? 2.883 0.546 -2.394 1.00 93.69 97 PHE A C 1
ATOM 791 O O . PHE A 1 97 ? 3.699 -0.367 -2.537 1.00 93.69 97 PHE A O 1
ATOM 798 N N . VAL A 1 98 ? 1.764 0.370 -1.680 1.00 95.44 98 VAL A N 1
ATOM 799 C CA . VAL A 1 98 ? 1.431 -0.919 -1.049 1.00 95.44 98 VAL A CA 1
ATOM 800 C C . VAL A 1 98 ? 1.189 -1.999 -2.107 1.00 95.44 98 VAL A C 1
ATOM 802 O O . VAL A 1 98 ? 1.613 -3.140 -1.925 1.00 95.44 98 VAL A O 1
ATOM 805 N N . ALA A 1 99 ? 0.537 -1.655 -3.217 1.00 94.19 99 ALA A N 1
ATOM 806 C CA . ALA A 1 99 ? 0.310 -2.583 -4.316 1.00 94.19 99 ALA A CA 1
ATOM 807 C C . ALA A 1 99 ? 1.617 -3.028 -4.978 1.00 94.19 99 ALA A C 1
ATOM 809 O O . ALA A 1 99 ? 1.783 -4.220 -5.217 1.00 94.19 99 ALA A O 1
ATOM 810 N N . ASP A 1 100 ? 2.553 -2.112 -5.208 1.00 93.06 100 ASP A N 1
ATOM 811 C CA . ASP A 1 100 ? 3.868 -2.412 -5.772 1.00 93.06 100 ASP A CA 1
ATOM 812 C C . ASP A 1 100 ? 4.679 -3.314 -4.842 1.00 93.06 100 ASP A C 1
ATOM 814 O O . ASP A 1 100 ? 5.262 -4.300 -5.293 1.00 93.06 100 ASP A O 1
ATOM 818 N N . ALA A 1 101 ? 4.640 -3.064 -3.530 1.00 94.69 101 ALA A N 1
ATOM 819 C CA . ALA A 1 101 ? 5.278 -3.936 -2.547 1.00 94.69 101 ALA A CA 1
ATOM 820 C C . ALA A 1 101 ? 4.689 -5.359 -2.568 1.00 94.69 101 ALA A C 1
ATOM 822 O O . ALA A 1 101 ? 5.429 -6.345 -2.549 1.00 94.69 101 ALA A O 1
ATOM 823 N N . VAL A 1 102 ? 3.359 -5.484 -2.648 1.00 95.19 102 VAL A N 1
ATOM 824 C CA . VAL A 1 102 ? 2.682 -6.786 -2.767 1.00 95.19 102 VAL A CA 1
ATOM 825 C C . VAL A 1 102 ? 3.022 -7.460 -4.095 1.00 95.19 102 VAL A C 1
ATOM 827 O O . VAL A 1 102 ? 3.322 -8.652 -4.105 1.00 95.19 102 VAL A O 1
ATOM 830 N N . ASN A 1 103 ? 3.021 -6.717 -5.203 1.00 94.25 103 ASN A N 1
ATOM 831 C CA . ASN A 1 103 ? 3.390 -7.222 -6.524 1.00 94.25 103 ASN A CA 1
ATOM 832 C C . ASN A 1 103 ? 4.819 -7.767 -6.511 1.00 94.25 103 ASN A C 1
ATOM 834 O O . ASN A 1 103 ? 5.048 -8.887 -6.968 1.00 94.25 103 ASN A O 1
ATOM 838 N N . ALA A 1 104 ? 5.758 -7.026 -5.923 1.00 92.44 104 ALA A N 1
ATOM 839 C CA . ALA A 1 104 ? 7.143 -7.453 -5.808 1.00 92.44 104 ALA A CA 1
ATOM 840 C C . ALA A 1 104 ? 7.293 -8.709 -4.941 1.00 92.44 104 ALA A C 1
ATOM 842 O O . ALA A 1 104 ? 8.016 -9.639 -5.303 1.00 92.44 104 ALA A O 1
ATOM 843 N N . ALA A 1 105 ? 6.554 -8.786 -3.832 1.00 93.62 105 ALA A N 1
ATOM 844 C CA . ALA A 1 105 ? 6.541 -9.969 -2.981 1.00 93.62 105 ALA A CA 1
ATOM 845 C C . ALA A 1 105 ? 5.927 -11.194 -3.669 1.00 93.62 105 ALA A C 1
ATOM 847 O O . ALA A 1 105 ? 6.386 -12.310 -3.462 1.00 93.62 105 ALA A O 1
ATOM 848 N N . VAL A 1 106 ? 4.913 -11.010 -4.516 1.00 93.62 106 VAL A N 1
ATOM 849 C CA . VAL A 1 106 ? 4.364 -12.094 -5.339 1.00 93.62 106 VAL A CA 1
ATOM 850 C C . VAL A 1 106 ? 5.382 -12.532 -6.392 1.00 93.62 106 VAL A C 1
ATOM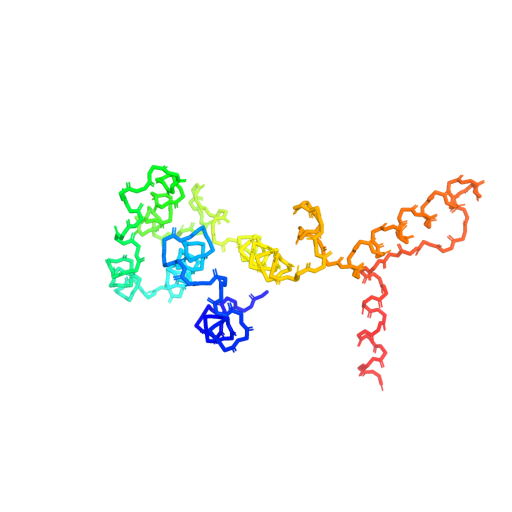 852 O O . VAL A 1 106 ? 5.623 -13.729 -6.547 1.00 93.62 106 VAL A O 1
ATOM 855 N N . LEU A 1 107 ? 6.029 -11.594 -7.085 1.00 91.75 107 LEU A N 1
ATOM 856 C CA . LEU A 1 107 ? 7.036 -11.899 -8.104 1.00 91.75 107 LEU A CA 1
ATOM 857 C C . LEU A 1 107 ? 8.259 -12.619 -7.521 1.00 91.75 107 LEU A C 1
ATOM 859 O O . LEU A 1 107 ? 8.809 -13.503 -8.178 1.00 91.75 107 LEU A O 1
ATOM 863 N N . SER A 1 108 ? 8.649 -12.311 -6.280 1.00 90.25 108 SER A N 1
ATOM 864 C CA . SER A 1 108 ? 9.761 -12.987 -5.598 1.00 90.25 108 SER A CA 1
ATOM 865 C C . SER A 1 108 ? 9.464 -14.446 -5.241 1.00 90.25 108 SER A C 1
ATOM 867 O O . SER A 1 108 ? 10.388 -15.208 -4.963 1.00 90.25 108 SER A O 1
ATOM 869 N N . THR A 1 109 ? 8.200 -14.878 -5.305 1.00 89.75 109 THR A N 1
ATOM 870 C CA . THR A 1 109 ? 7.847 -16.294 -5.130 1.00 89.75 109 THR A CA 1
ATOM 871 C C . THR A 1 109 ? 8.216 -17.168 -6.326 1.00 89.75 109 THR A C 1
ATOM 873 O O . THR A 1 109 ? 8.178 -18.395 -6.217 1.00 89.75 109 THR A O 1
ATOM 876 N N . ASN A 1 110 ? 8.561 -16.567 -7.468 1.00 85.12 110 ASN A N 1
ATOM 877 C CA . ASN A 1 110 ? 8.904 -17.312 -8.665 1.00 85.12 110 ASN A CA 1
ATOM 878 C C . ASN A 1 110 ? 10.295 -17.968 -8.517 1.00 85.12 110 ASN A C 1
ATOM 880 O O . ASN A 1 110 ? 11.298 -17.256 -8.430 1.00 85.12 110 ASN A O 1
ATOM 884 N N . PRO A 1 111 ? 10.398 -19.310 -8.577 1.00 80.00 111 PRO A N 1
ATOM 885 C CA . PRO A 1 111 ? 11.665 -20.018 -8.396 1.00 80.00 111 PRO A CA 1
ATOM 886 C C . PRO A 1 111 ? 12.692 -19.747 -9.506 1.00 80.00 111 PRO A C 1
ATOM 888 O O . PRO A 1 111 ? 13.868 -20.059 -9.340 1.00 80.00 111 PRO A O 1
ATOM 891 N N . THR A 1 112 ? 12.282 -19.185 -10.650 1.00 78.75 112 THR A N 1
ATOM 892 C CA . THR A 1 112 ? 13.198 -18.857 -11.753 1.00 78.75 112 THR A CA 1
ATOM 893 C C . THR A 1 112 ? 13.903 -17.514 -11.572 1.00 78.75 112 THR A C 1
ATOM 895 O O . THR A 1 112 ? 14.775 -17.174 -12.375 1.00 78.75 112 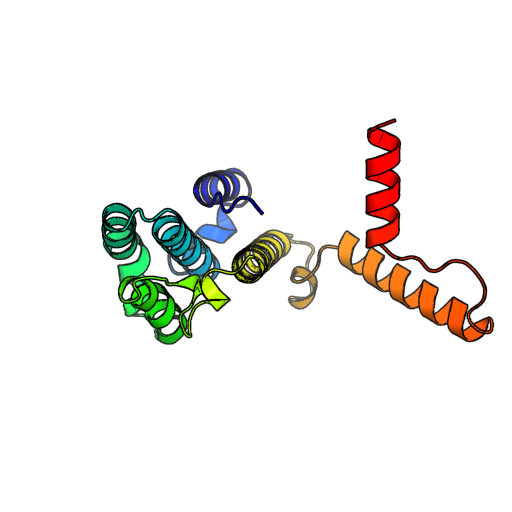THR A O 1
ATOM 898 N N . VAL A 1 113 ? 13.518 -16.723 -10.567 1.00 75.50 113 VAL A N 1
ATOM 899 C CA . VAL A 1 113 ? 14.125 -15.423 -10.275 1.00 75.50 113 VAL A CA 1
ATOM 900 C C . VAL A 1 113 ? 15.517 -15.640 -9.682 1.00 75.50 113 VAL A C 1
ATOM 902 O O . VAL A 1 113 ? 15.667 -16.166 -8.585 1.00 75.50 113 VAL A O 1
ATOM 905 N N . LYS A 1 114 ? 16.550 -15.250 -10.437 1.00 73.81 114 LYS A N 1
ATOM 906 C CA . LYS A 1 114 ? 17.963 -15.348 -10.021 1.00 73.81 114 LYS A CA 1
ATOM 907 C C . LYS A 1 114 ? 18.498 -14.063 -9.388 1.00 73.81 114 LYS A C 1
ATOM 909 O O . LYS A 1 114 ? 19.504 -14.109 -8.693 1.00 73.81 114 LYS A O 1
ATOM 914 N N . ASP A 1 115 ? 17.843 -12.939 -9.663 1.00 78.50 115 ASP A N 1
ATOM 915 C CA . ASP A 1 115 ? 18.256 -11.600 -9.252 1.00 78.50 115 ASP A CA 1
ATOM 916 C C . ASP A 1 115 ? 17.141 -10.938 -8.417 1.00 78.50 115 ASP A C 1
ATOM 918 O O . ASP A 1 115 ? 16.023 -10.808 -8.929 1.00 78.50 115 ASP A O 1
ATOM 922 N N . PRO A 1 116 ? 17.404 -10.525 -7.163 1.00 72.12 116 PRO A N 1
ATOM 923 C CA . PRO A 1 116 ? 16.411 -9.896 -6.296 1.00 72.12 116 PRO A CA 1
ATOM 924 C C . PRO A 1 116 ? 15.778 -8.630 -6.880 1.00 72.12 116 PRO A C 1
ATOM 926 O O . PRO A 1 116 ? 14.598 -8.398 -6.648 1.00 72.12 116 PRO A O 1
ATOM 929 N N . GLU A 1 117 ? 16.498 -7.830 -7.672 1.00 77.00 117 GLU A N 1
ATOM 930 C CA . GLU A 1 117 ? 15.921 -6.610 -8.263 1.00 77.00 117 GLU A CA 1
ATOM 931 C C . GLU A 1 117 ? 14.898 -6.917 -9.362 1.00 77.00 117 GLU A C 1
ATOM 933 O O . GLU A 1 117 ? 14.004 -6.118 -9.650 1.00 77.00 117 GLU A O 1
ATOM 938 N N . SER A 1 118 ? 14.966 -8.112 -9.952 1.00 76.44 118 SER A N 1
ATOM 939 C CA . SER A 1 118 ? 14.040 -8.515 -11.006 1.00 76.44 118 SER A CA 1
ATOM 940 C C . SER A 1 118 ? 12.602 -8.730 -10.521 1.00 76.44 118 SER A C 1
ATOM 942 O O . SER A 1 118 ? 11.704 -8.768 -11.361 1.00 76.44 118 SER A O 1
ATOM 944 N N . CYS A 1 119 ? 12.361 -8.828 -9.206 1.00 77.75 119 CYS A N 1
ATOM 945 C CA . CYS A 1 119 ? 11.007 -8.904 -8.659 1.00 77.75 119 CYS A CA 1
ATOM 946 C C . CYS A 1 119 ? 10.331 -7.534 -8.530 1.00 77.75 119 CYS A C 1
ATOM 948 O O . CYS A 1 119 ? 9.118 -7.495 -8.374 1.00 77.75 119 CYS A O 1
ATOM 950 N N . LEU A 1 120 ? 11.065 -6.420 -8.646 1.00 77.44 120 LEU A N 1
ATOM 951 C CA . LEU A 1 120 ? 10.483 -5.076 -8.542 1.00 77.44 120 LEU A CA 1
ATOM 952 C C . LEU A 1 120 ? 9.526 -4.763 -9.697 1.00 77.44 120 LEU A C 1
ATOM 954 O O . LEU A 1 120 ? 8.623 -3.949 -9.543 1.00 77.44 120 LEU A O 1
ATOM 958 N N . TYR A 1 121 ? 9.715 -5.416 -10.847 1.00 80.88 121 TYR A N 1
ATOM 959 C CA . TYR A 1 121 ? 8.933 -5.180 -12.055 1.00 80.88 121 TYR A CA 1
ATOM 960 C C . TYR A 1 121 ? 8.589 -6.497 -12.740 1.00 80.88 121 TYR A C 1
ATOM 962 O O . TYR A 1 121 ? 9.450 -7.357 -12.940 1.00 80.88 121 TYR A O 1
ATOM 970 N N . SER A 1 122 ? 7.343 -6.637 -13.192 1.00 82.69 122 SER A N 1
ATOM 971 C CA . SER A 1 122 ? 6.952 -7.804 -13.990 1.00 82.69 122 SER A CA 1
ATOM 972 C C . SER A 1 122 ? 7.739 -7.871 -15.310 1.00 82.69 122 SER A C 1
ATOM 974 O O . SER A 1 122 ? 8.182 -6.849 -15.843 1.00 82.69 122 SER A O 1
ATOM 976 N N . CYS A 1 123 ? 7.880 -9.067 -15.899 1.00 84.81 123 CYS A N 1
ATOM 977 C CA . CYS A 1 123 ? 8.509 -9.212 -17.221 1.00 84.81 123 CYS A CA 1
ATOM 978 C C . CYS A 1 123 ? 7.841 -8.317 -18.275 1.00 84.81 123 CYS A C 1
ATOM 980 O O . CYS A 1 123 ? 8.530 -7.709 -19.090 1.00 84.81 123 CYS A O 1
ATOM 982 N N . LEU A 1 124 ? 6.512 -8.200 -18.224 1.00 88.00 124 LEU A N 1
ATOM 983 C CA . LEU A 1 124 ? 5.753 -7.324 -19.109 1.00 88.00 124 LEU A CA 1
ATOM 984 C C . LEU A 1 124 ? 6.131 -5.854 -18.904 1.00 88.00 124 LEU A C 1
ATOM 986 O O . LEU A 1 124 ? 6.403 -5.158 -19.874 1.00 88.00 124 LEU A O 1
ATOM 990 N N . GLU A 1 125 ? 6.196 -5.382 -17.661 1.00 87.06 125 GLU A N 1
ATOM 991 C CA . GLU A 1 125 ? 6.568 -3.996 -17.371 1.00 87.06 125 GLU A CA 1
ATOM 992 C C . GLU A 1 125 ? 7.990 -3.674 -17.842 1.00 87.06 125 GLU A C 1
ATOM 994 O O . GLU A 1 125 ? 8.226 -2.622 -18.436 1.00 87.06 125 GLU A O 1
ATOM 999 N N . ARG A 1 126 ? 8.934 -4.601 -17.651 1.00 87.38 126 ARG A N 1
ATOM 1000 C CA . ARG A 1 126 ? 10.304 -4.460 -18.162 1.00 87.38 126 ARG A CA 1
ATOM 1001 C C . ARG A 1 126 ? 10.324 -4.347 -19.685 1.00 87.38 126 ARG A C 1
ATOM 1003 O O . ARG A 1 126 ? 10.979 -3.447 -20.206 1.00 87.38 126 ARG A O 1
ATOM 1010 N N . LEU A 1 127 ? 9.575 -5.203 -20.383 1.00 90.19 127 LEU A N 1
ATOM 1011 C CA . LEU A 1 127 ? 9.440 -5.145 -21.841 1.00 90.19 127 LEU A CA 1
ATOM 1012 C C . LEU A 1 127 ? 8.803 -3.830 -22.298 1.00 90.19 127 LEU A C 1
ATOM 1014 O O . LEU A 1 127 ? 9.276 -3.229 -23.257 1.00 90.19 127 LEU A O 1
ATOM 1018 N N . LEU A 1 128 ? 7.779 -3.339 -21.596 1.00 91.25 128 LEU A N 1
ATOM 1019 C CA . LEU A 1 128 ? 7.141 -2.057 -21.903 1.00 91.25 128 LEU A CA 1
ATOM 1020 C C . LEU A 1 128 ? 8.091 -0.874 -21.683 1.00 91.25 128 LEU A C 1
ATOM 1022 O O . LEU A 1 128 ? 8.140 0.024 -22.524 1.00 91.25 128 LEU A O 1
ATOM 1026 N N . LYS A 1 129 ? 8.884 -0.877 -20.604 1.00 88.56 129 LYS A N 1
ATOM 1027 C CA . LYS A 1 129 ? 9.924 0.135 -20.352 1.00 88.56 129 LYS A CA 1
ATOM 1028 C C . LYS A 1 129 ? 10.989 0.115 -21.446 1.00 88.56 129 LYS A C 1
ATOM 1030 O O . LYS A 1 129 ? 11.284 1.160 -22.016 1.00 88.56 129 LYS A O 1
ATOM 1035 N N . GLN A 1 130 ? 11.510 -1.064 -21.786 1.00 90.81 130 GLN A N 1
ATOM 1036 C CA . GLN A 1 130 ? 12.498 -1.233 -22.856 1.00 90.81 130 GLN A CA 1
ATOM 1037 C C . GLN A 1 130 ? 11.950 -0.780 -24.211 1.00 90.81 130 GLN A C 1
ATOM 1039 O O . GLN A 1 130 ? 12.603 -0.006 -24.902 1.00 90.81 130 GLN A O 1
ATOM 1044 N N . LEU A 1 131 ? 10.728 -1.188 -24.564 1.00 92.44 131 LEU A N 1
ATOM 1045 C CA . LEU A 1 131 ? 10.057 -0.756 -25.788 1.00 92.44 131 LEU A CA 1
ATOM 1046 C C . LEU A 1 131 ? 9.898 0.766 -25.831 1.00 92.44 131 LEU A C 1
ATOM 1048 O O . LEU A 1 131 ? 10.176 1.386 -26.856 1.00 92.44 131 LEU A O 1
ATOM 1052 N N . THR A 1 132 ? 9.484 1.368 -24.714 1.00 90.62 132 THR A N 1
ATOM 1053 C CA . THR A 1 132 ? 9.337 2.822 -24.590 1.00 90.62 132 THR A CA 1
ATOM 1054 C C . THR A 1 132 ? 10.676 3.509 -24.851 1.00 90.62 132 THR A C 1
ATOM 1056 O O . THR A 1 132 ? 10.756 4.333 -25.762 1.00 90.62 132 THR A O 1
ATOM 1059 N N . VAL A 1 133 ? 11.740 3.116 -24.142 1.00 91.19 133 VAL A N 1
ATOM 1060 C CA . VAL A 1 133 ? 13.092 3.682 -24.299 1.00 91.19 133 VAL A CA 1
ATOM 1061 C C . VAL A 1 133 ? 13.617 3.500 -25.725 1.00 91.19 133 VAL A C 1
ATOM 1063 O O . VAL A 1 133 ? 13.967 4.490 -26.364 1.00 91.19 133 VAL A O 1
ATOM 1066 N N . CYS A 1 134 ? 13.574 2.284 -26.279 1.00 91.19 134 CYS A N 1
ATOM 1067 C CA . CYS A 1 134 ? 14.011 2.028 -27.655 1.00 91.19 134 CYS A CA 1
ATOM 1068 C C . CYS A 1 134 ? 13.217 2.852 -28.680 1.00 91.19 134 CYS A C 1
ATOM 1070 O O . CYS A 1 134 ? 13.781 3.326 -29.667 1.00 91.19 134 CYS A O 1
ATOM 1072 N N . SER A 1 135 ? 11.911 3.053 -28.465 1.00 90.38 135 SER A N 1
ATOM 1073 C CA . SER A 1 135 ? 11.098 3.890 -29.353 1.00 90.38 135 SER A CA 1
ATOM 1074 C C . SER A 1 135 ? 11.532 5.358 -29.312 1.00 90.38 135 SER A C 1
ATOM 1076 O O . SER A 1 135 ? 11.591 5.998 -30.364 1.00 90.38 135 SER A O 1
ATOM 1078 N N . PHE A 1 136 ? 11.893 5.876 -28.132 1.00 88.56 136 PHE A N 1
ATOM 1079 C CA . PHE A 1 136 ? 12.401 7.236 -27.965 1.00 88.56 136 PHE A CA 1
ATOM 1080 C C . PHE A 1 136 ? 13.780 7.410 -28.594 1.00 88.56 136 PHE A C 1
ATOM 1082 O O . PHE A 1 136 ? 13.975 8.361 -29.350 1.00 88.56 136 PHE A O 1
ATOM 1089 N N . GLU A 1 137 ? 14.706 6.482 -28.359 1.00 90.94 137 GLU A N 1
ATOM 1090 C CA . GLU A 1 137 ? 16.042 6.515 -28.960 1.00 90.94 137 GLU A CA 1
ATOM 1091 C C . GLU A 1 137 ? 15.965 6.470 -30.488 1.00 90.94 137 GLU A C 1
ATOM 1093 O O . GLU A 1 137 ? 16.546 7.316 -31.167 1.00 90.94 137 GLU A O 1
ATOM 1098 N N . ARG A 1 138 ? 15.160 5.559 -31.054 1.00 89.25 138 ARG A N 1
ATOM 1099 C CA . ARG A 1 138 ? 14.941 5.480 -32.508 1.00 89.25 138 ARG A CA 1
ATOM 1100 C C . ARG A 1 138 ? 14.403 6.793 -33.083 1.00 89.25 138 ARG A C 1
ATOM 1102 O O . ARG A 1 138 ? 14.776 7.170 -34.192 1.00 89.25 138 ARG A O 1
ATOM 1109 N N . ARG A 1 139 ? 13.520 7.491 -32.362 1.00 91.50 139 ARG A N 1
ATOM 1110 C CA . ARG A 1 139 ? 13.037 8.819 -32.770 1.00 91.50 139 ARG A CA 1
ATOM 1111 C C . ARG A 1 139 ? 14.144 9.860 -32.682 1.00 91.50 139 ARG A C 1
ATOM 1113 O O . ARG A 1 139 ? 14.280 10.636 -33.619 1.00 91.50 139 ARG A O 1
ATOM 1120 N N . ALA A 1 140 ? 14.945 9.860 -31.619 1.00 90.94 140 ALA A N 1
ATOM 1121 C CA . ALA A 1 140 ? 16.073 10.777 -31.479 1.00 90.94 140 ALA A CA 1
ATOM 1122 C C . ALA A 1 140 ? 17.068 10.638 -32.649 1.00 90.94 140 ALA A C 1
ATOM 1124 O O . ALA A 1 140 ? 17.476 11.649 -33.214 1.00 90.94 140 ALA A O 1
ATOM 1125 N N . PHE A 1 141 ? 17.359 9.409 -33.097 1.00 90.88 141 PHE A N 1
ATOM 1126 C CA . PHE A 1 141 ? 18.163 9.159 -34.305 1.00 90.88 141 PHE A CA 1
ATOM 1127 C C . PHE A 1 141 ? 17.502 9.649 -35.606 1.00 90.88 141 PHE A C 1
ATOM 1129 O O . PHE A 1 141 ? 18.198 10.013 -36.548 1.00 90.88 141 PHE A O 1
ATOM 1136 N N . ASN A 1 142 ? 16.170 9.692 -35.659 1.00 90.94 142 ASN A N 1
ATOM 1137 C CA . ASN A 1 142 ? 15.389 10.107 -36.827 1.00 90.94 142 ASN A CA 1
ATOM 1138 C C . ASN A 1 142 ? 14.861 11.550 -36.713 1.00 90.94 142 ASN A C 1
ATOM 1140 O O . ASN A 1 142 ? 13.740 11.830 -37.139 1.00 90.94 142 ASN A O 1
ATOM 1144 N N . ASN A 1 143 ? 15.618 12.476 -36.112 1.00 91.56 143 ASN A N 1
ATOM 1145 C CA . ASN A 1 143 ? 15.213 13.884 -35.943 1.00 91.56 143 ASN A CA 1
ATOM 1146 C C . ASN A 1 143 ? 13.825 14.055 -35.286 1.00 91.56 143 ASN A C 1
ATOM 1148 O O . ASN A 1 143 ? 13.039 14.924 -35.662 1.00 91.56 143 ASN A O 1
ATOM 1152 N N . TYR A 1 144 ? 13.505 13.190 -34.322 1.00 87.69 144 TYR A N 1
ATOM 1153 C CA . TYR A 1 144 ? 12.224 13.108 -33.611 1.00 87.69 144 TYR A CA 1
ATOM 1154 C C . TYR A 1 144 ? 10.994 12.817 -34.489 1.00 87.69 144 TYR A C 1
ATOM 1156 O O . TYR A 1 144 ? 9.854 12.975 -34.037 1.00 87.69 144 TYR A O 1
ATOM 1164 N N . GLN A 1 145 ? 11.192 12.330 -35.714 1.00 83.69 145 GLN A N 1
ATOM 1165 C CA . GLN A 1 145 ? 10.112 11.947 -36.623 1.00 83.69 145 GLN A CA 1
ATOM 1166 C C . GLN A 1 145 ? 9.569 10.538 -36.325 1.00 83.69 145 GLN A C 1
ATOM 1168 O O . GLN A 1 145 ? 10.258 9.679 -35.769 1.00 83.69 145 GLN A O 1
ATOM 1173 N N . GLY A 1 146 ? 8.310 10.303 -36.710 1.00 82.56 146 GLY A N 1
ATOM 1174 C CA . GLY A 1 146 ? 7.583 9.048 -36.492 1.00 82.56 146 GLY A CA 1
ATOM 1175 C C . GLY A 1 146 ? 6.854 8.967 -35.147 1.00 82.56 146 GLY A C 1
ATOM 1176 O O . GLY A 1 146 ? 7.033 9.811 -34.265 1.00 82.56 146 GLY A O 1
ATOM 1177 N N . ASP A 1 147 ? 6.027 7.931 -34.998 1.00 81.19 147 ASP A N 1
ATOM 1178 C CA . ASP A 1 147 ? 5.197 7.738 -33.809 1.00 81.19 147 ASP A CA 1
ATOM 1179 C C . ASP A 1 147 ? 6.020 7.294 -32.591 1.00 81.19 147 ASP A C 1
ATOM 1181 O O . ASP A 1 147 ? 6.884 6.414 -32.680 1.00 81.19 147 ASP A O 1
ATOM 1185 N N . ALA A 1 148 ? 5.742 7.910 -31.437 1.00 83.12 148 ALA A N 1
ATOM 1186 C CA . ALA A 1 148 ? 6.231 7.441 -30.143 1.00 83.12 148 ALA A CA 1
ATOM 1187 C C . ALA A 1 148 ? 5.284 6.405 -29.554 1.00 83.12 148 ALA A C 1
ATOM 1189 O O . ALA A 1 148 ? 4.065 6.589 -29.562 1.00 83.12 148 ALA A O 1
ATOM 1190 N N . PHE A 1 149 ? 5.869 5.373 -28.9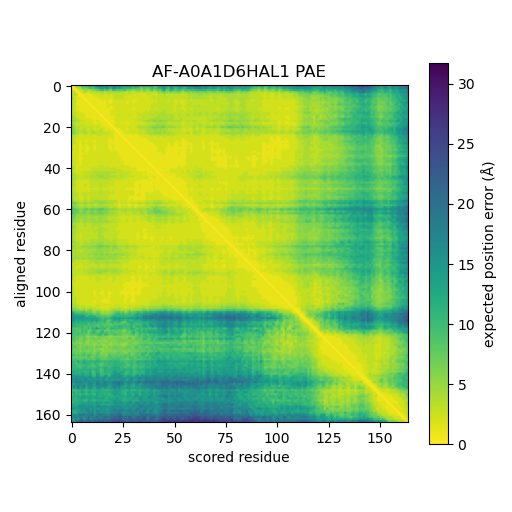51 1.00 86.06 149 PHE A N 1
ATOM 1191 C CA . PHE A 1 149 ? 5.119 4.480 -28.091 1.00 86.06 149 PHE A CA 1
ATOM 1192 C C . PHE A 1 149 ? 4.882 5.174 -26.747 1.00 86.06 149 PHE A C 1
ATOM 1194 O O . PHE A 1 149 ? 5.806 5.377 -25.960 1.00 86.06 149 PHE A O 1
ATOM 1201 N N . LEU A 1 150 ? 3.633 5.565 -26.499 1.00 86.44 150 LEU A N 1
ATOM 1202 C CA . LEU A 1 150 ? 3.191 6.128 -25.228 1.00 86.44 150 LEU A CA 1
ATOM 1203 C C . LEU A 1 150 ? 2.147 5.186 -24.641 1.00 86.44 150 LEU A C 1
ATOM 1205 O O . LEU A 1 150 ? 0.991 5.213 -25.060 1.00 86.44 150 LEU A O 1
ATOM 1209 N N . LEU A 1 151 ? 2.546 4.375 -23.657 1.00 84.38 151 LEU A N 1
ATOM 1210 C CA . LEU A 1 151 ? 1.689 3.338 -23.073 1.00 84.38 151 LEU A CA 1
ATOM 1211 C C . LEU A 1 151 ? 0.305 3.875 -22.676 1.00 84.38 151 LEU A C 1
ATOM 1213 O O . LEU A 1 151 ? -0.713 3.275 -23.004 1.00 84.38 151 LEU A O 1
ATOM 1217 N N . HIS A 1 152 ? 0.254 5.049 -22.043 1.00 84.19 152 HIS A N 1
ATOM 1218 C CA . HIS A 1 152 ? -1.004 5.666 -21.625 1.00 84.19 152 HIS A CA 1
ATOM 1219 C C . HIS A 1 152 ? -1.929 6.010 -22.807 1.00 84.19 152 HIS A C 1
ATOM 1221 O O . HIS A 1 152 ? -3.142 5.840 -22.715 1.00 84.19 152 HIS A O 1
ATOM 1227 N N . LYS A 1 153 ? -1.367 6.463 -23.936 1.00 87.00 153 LYS A N 1
ATOM 1228 C CA . LYS A 1 153 ? -2.135 6.763 -25.153 1.00 87.00 153 LYS A CA 1
ATOM 1229 C C . LYS A 1 153 ? -2.726 5.484 -25.749 1.00 87.00 153 LYS A C 1
ATOM 1231 O O . LYS A 1 153 ? -3.897 5.471 -26.116 1.00 87.00 153 LYS A O 1
ATOM 1236 N N . GLU A 1 154 ? -1.944 4.409 -25.791 1.00 86.38 154 GLU A N 1
ATOM 1237 C CA . GLU A 1 154 ? -2.397 3.119 -26.323 1.00 86.38 154 GLU A CA 1
ATOM 1238 C C . GLU A 1 154 ? -3.500 2.490 -25.466 1.00 86.38 154 GLU A C 1
ATOM 1240 O O . GLU A 1 154 ? -4.510 2.028 -25.999 1.00 86.38 154 GLU A O 1
ATOM 1245 N N . VAL A 1 155 ? -3.373 2.555 -24.136 1.00 85.88 155 VAL A N 1
ATOM 1246 C CA . VAL A 1 155 ? -4.421 2.088 -23.213 1.00 85.88 155 VAL A CA 1
ATOM 1247 C C . VAL A 1 155 ? -5.721 2.872 -23.421 1.00 85.88 155 VAL A C 1
ATOM 1249 O O . VAL A 1 155 ? -6.789 2.273 -23.542 1.00 85.88 155 VAL A O 1
ATOM 1252 N N . GLN A 1 156 ? -5.648 4.200 -23.551 1.00 86.06 156 GLN A N 1
ATOM 1253 C CA . GLN A 1 156 ? -6.828 5.031 -23.817 1.00 86.06 156 GLN A CA 1
ATOM 1254 C C . GLN A 1 156 ? -7.486 4.727 -25.168 1.00 86.06 156 GLN A C 1
ATOM 1256 O O . GLN A 1 156 ? -8.715 4.700 -25.263 1.00 86.06 156 GLN A O 1
ATOM 1261 N N . ASN A 1 157 ? -6.693 4.499 -26.215 1.00 86.56 157 ASN A N 1
ATOM 1262 C CA . ASN A 1 157 ? -7.209 4.134 -27.534 1.00 86.56 157 ASN A CA 1
ATOM 1263 C C . ASN A 1 157 ? -7.941 2.788 -27.492 1.00 86.56 157 ASN A C 1
ATOM 1265 O O . ASN A 1 157 ? -9.036 2.663 -28.044 1.00 86.56 157 ASN A O 1
ATOM 1269 N N . TYR A 1 158 ? -7.377 1.806 -26.785 1.00 85.00 158 TYR A N 1
ATOM 1270 C CA . TYR A 1 158 ? -8.008 0.506 -26.583 1.00 85.00 158 TYR A CA 1
ATOM 1271 C C . TYR A 1 158 ? -9.340 0.618 -25.826 1.00 85.00 158 TYR A C 1
ATOM 1273 O O . TYR A 1 158 ? -10.345 0.047 -26.251 1.00 85.00 158 TYR A O 1
ATOM 1281 N N . GLU A 1 159 ? -9.387 1.394 -24.738 1.00 84.12 159 GLU A N 1
ATOM 1282 C CA . GLU A 1 159 ? -10.627 1.595 -23.978 1.00 84.12 159 GLU A CA 1
ATOM 1283 C C . GLU A 1 159 ? -11.724 2.286 -24.793 1.00 84.12 159 GLU A C 1
ATOM 1285 O O . GLU A 1 159 ? -12.895 1.930 -24.660 1.00 84.12 159 GLU A O 1
ATOM 1290 N N . ARG A 1 160 ? -11.363 3.251 -25.648 1.00 84.62 160 ARG A N 1
ATOM 1291 C CA . ARG A 1 160 ? -12.313 3.919 -26.552 1.00 84.62 160 ARG A CA 1
ATOM 1292 C C . ARG A 1 160 ? -12.880 2.952 -27.587 1.00 84.62 160 ARG A C 1
ATOM 1294 O O . ARG A 1 160 ? -14.089 2.933 -27.772 1.00 84.62 160 ARG A O 1
ATOM 1301 N N . SER A 1 161 ? -12.028 2.117 -28.184 1.00 82.31 161 SER A N 1
ATOM 1302 C CA . SER A 1 161 ? -12.427 1.090 -29.158 1.00 82.31 161 SER A CA 1
ATOM 1303 C C . SER A 1 161 ? -13.354 0.023 -28.554 1.00 82.31 161 SER A C 1
ATOM 1305 O O . SER A 1 161 ? -14.245 -0.485 -29.220 1.00 82.31 161 SER A O 1
ATOM 1307 N N . ARG A 1 162 ? -13.215 -0.284 -27.257 1.00 80.31 162 ARG A N 1
ATOM 1308 C CA . ARG A 1 162 ? -14.134 -1.195 -26.548 1.00 80.31 162 ARG A CA 1
ATOM 1309 C C . ARG A 1 162 ? -15.512 -0.608 -26.234 1.00 80.31 162 ARG A C 1
ATOM 1311 O O . ARG A 1 162 ? -16.395 -1.370 -25.846 1.00 80.31 162 ARG A O 1
ATOM 1318 N N . ARG A 1 163 ? -15.667 0.717 -26.278 1.00 73.75 163 ARG A N 1
ATOM 1319 C CA . ARG A 1 163 ? -16.919 1.420 -25.941 1.00 73.75 163 ARG A CA 1
ATOM 1320 C C . ARG A 1 163 ? -17.732 1.826 -27.176 1.00 73.75 163 ARG A C 1
ATOM 1322 O O . ARG A 1 163 ? -18.861 2.276 -26.998 1.00 73.75 163 ARG A O 1
ATOM 1329 N N . SER A 1 164 ? -17.159 1.702 -28.373 1.00 61.94 164 SER A N 1
ATOM 1330 C CA . SER A 1 164 ? -17.824 1.858 -29.675 1.00 61.94 164 SER A CA 1
ATOM 1331 C C . SER A 1 164 ? -18.364 0.530 -30.178 1.00 61.94 164 SER A C 1
ATOM 1333 O O . SER A 1 164 ? -19.482 0.534 -30.728 1.00 61.94 164 SER A O 1
#

pLDDT: mean 90.61, std 6.58, range [61.94, 97.81]

Solvent-accessible surface area (backbone atoms only — not comparable to full-atom values): 9542 Å² total; per-residue (Å²): 133,92,76,66,48,68,65,47,55,52,49,36,57,75,76,41,44,78,63,55,66,48,74,83,35,70,60,37,47,48,50,49,51,49,46,36,50,51,26,50,76,67,70,36,52,71,59,22,54,55,47,38,62,73,70,45,53,77,49,74,79,36,76,93,44,44,67,65,50,50,55,59,60,50,43,78,78,42,96,54,40,66,82,40,100,60,16,65,72,70,36,70,66,42,57,48,54,49,47,49,54,51,50,21,49,56,47,60,68,44,88,84,65,88,50,82,74,59,21,73,46,55,73,65,55,50,51,51,51,49,52,33,52,54,35,50,51,56,19,59,77,49,80,62,50,76,84,72,67,46,70,70,59,54,52,52,52,52,56,52,63,74,74,108

InterPro domains:
  IPR006595 CTLH, C-terminal LisH motif [PS50897] (2-47)
  IPR013144 CRA domain [SM00757] (43-144)
  IPR024964 CTLH/CRA C-terminal to LisH motif domain [PF10607] (2-130)
  IPR050618 Ubiquitination and Signaling Pathway Regulator [PTHR12864] (2-137)

Sequence (164 aa):
MSGDIDSTFKRLREWYPQVIKDEQSVICFLLRSQRFIEYIRAEQLEVAVKYGRANLASFFTHKAFEGLLKDSVALLAYEKPTESCLGYLMDSSQREFVADAVNAAVLSTNPTVKDPESCLYSCLERLLKQLTVCSFERRAFNNYQGDAFLLHKEVQNYERSRRS

Mean predicted aligned error: 6.75 Å

Foldseek 3Di:
DLLPLVVVVVCCVVPPVVLCVDCQDPLVQLSLLSVLLVCVVVVVLVVSVVSCVVRVVVCCVPPVCVVVNCLSVCCSVDPDSCPDPSVVCVDPVSVVVSVLVVQLSRQVPDPVDPDSVCSSDDPVRVVLVVQQVVQQVVCVVVVNDDDHDDPVVVVVVVVVVVVD

Secondary structure (DSSP, 8-state):
----HHHHHHHHHHH-GGGGSSTTSHHHHHHHHHHHHHHHHTT-HHHHHHHHHHHTGGGGG-GGGHHHHHHHHHGGG-SSGGGSTTGGGGSHHHHHHHHHHHHHHHHTT-TT--SGGGGSS-HHHHHHHHHHHHHHHHHHHTTT-S----HHHHHHHHHHHTT-

Organism: Zea mays (NCBI:txid4577)

Nearest PDB structures (foldseek):
  5j9k-assembly1_B-2  TM=5.762E-01  e=5.756E-02  Oryza sativa
  4zhe-assembly1_C  TM=5.554E-01  e=6.701E-02  Oryza sativa Japonica Group
  5jgc-assembly1_A  TM=6.114E-01  e=1.231E-01  Oryza sativa